Protein AF-A0A355BLQ0-F1 (afdb_monomer)

Foldseek 3Di:
DLQDPVQFDPDPVTDGVVVVQVVVCVVVVDDDDDDDPDDDPVVVVCCVVVVDPDDDDPADDVNDDDDDDDDDDVVVCVVVVNPDPDRPVVVVVVCVCVVVVHDDDDDDDDPPD

Radius of gyration: 21.65 Å; Cα contacts (8 Å, |Δi|>4): 58; chains: 1; bounding box: 47×31×54 Å

Structure (mmCIF, N/CA/C/O backbone):
data_AF-A0A355BLQ0-F1
#
_entry.id   AF-A0A355BLQ0-F1
#
loop_
_atom_site.group_PDB
_atom_site.id
_atom_site.type_symbol
_atom_site.label_atom_id
_atom_site.label_alt_id
_atom_site.label_comp_id
_atom_site.label_asym_id
_atom_site.label_entity_id
_atom_site.label_seq_id
_atom_site.pdbx_PDB_ins_code
_atom_site.Cartn_x
_atom_site.Cartn_y
_atom_site.Cartn_z
_atom_site.occupancy
_atom_site.B_iso_or_equiv
_atom_site.auth_seq_id
_atom_site.auth_comp_id
_atom_site.auth_asym_id
_atom_site.auth_atom_id
_atom_site.pdbx_PDB_model_num
ATOM 1 N N . GLU A 1 1 ? -9.316 4.850 5.807 1.00 82.06 1 GLU A N 1
ATOM 2 C CA . GLU A 1 1 ? -9.118 3.390 5.986 1.00 82.06 1 GLU A CA 1
ATOM 3 C C . GLU A 1 1 ? -8.376 3.124 7.289 1.00 82.06 1 GLU A C 1
ATOM 5 O O . GLU A 1 1 ? -7.571 3.957 7.676 1.00 82.06 1 GLU A O 1
ATOM 10 N N . GLU A 1 2 ? -8.650 2.028 8.007 1.00 88.12 2 GLU A N 1
ATOM 11 C CA . GLU A 1 2 ? -8.117 1.823 9.375 1.00 88.12 2 GLU A CA 1
ATOM 12 C C . GLU A 1 2 ? -6.587 1.953 9.490 1.00 88.12 2 GLU A C 1
ATOM 14 O O . GLU A 1 2 ? -6.095 2.418 10.516 1.00 88.12 2 GLU A O 1
ATOM 19 N N . HIS A 1 3 ? -5.857 1.589 8.440 1.00 85.19 3 HIS A N 1
ATOM 20 C CA . HIS A 1 3 ? -4.398 1.601 8.400 1.00 85.19 3 HIS A CA 1
ATOM 21 C C . HIS A 1 3 ? -3.782 2.980 8.101 1.00 85.19 3 HIS A C 1
ATOM 23 O O . HIS A 1 3 ? -2.558 3.106 8.047 1.00 85.19 3 HIS A O 1
ATOM 29 N N . GLU A 1 4 ? -4.594 4.009 7.851 1.00 87.38 4 GLU A N 1
ATOM 30 C CA . GLU A 1 4 ? -4.082 5.328 7.484 1.00 87.38 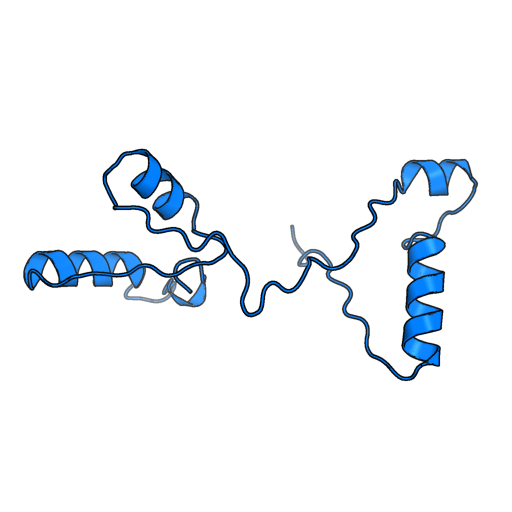4 GLU A CA 1
ATOM 31 C C . GLU A 1 4 ? -3.348 6.018 8.639 1.00 87.38 4 GLU A C 1
ATOM 33 O O . GLU A 1 4 ? -3.852 6.135 9.758 1.00 87.38 4 GLU A O 1
ATOM 38 N N . GLN A 1 5 ? -2.187 6.596 8.320 1.00 85.38 5 GLN A N 1
ATOM 39 C CA . GLN A 1 5 ? -1.393 7.397 9.260 1.00 85.38 5 GLN A CA 1
ATOM 40 C C . GLN A 1 5 ? -2.092 8.697 9.679 1.00 85.38 5 GLN A C 1
ATOM 42 O O . GLN A 1 5 ? -1.794 9.228 10.741 1.00 85.38 5 GLN A O 1
ATOM 47 N N . SER A 1 6 ? -3.056 9.188 8.890 1.00 87.06 6 SER A N 1
ATOM 48 C CA . SER A 1 6 ? -3.878 10.366 9.217 1.00 87.06 6 SER A CA 1
ATOM 49 C C . SER A 1 6 ? -4.652 10.207 10.536 1.00 87.06 6 SER A C 1
ATOM 51 O O . SER A 1 6 ? -5.057 11.194 11.146 1.00 87.06 6 SER A O 1
ATOM 53 N N . TYR A 1 7 ? -4.835 8.969 11.008 1.00 89.31 7 TYR A N 1
ATOM 54 C CA . TYR A 1 7 ? -5.451 8.658 12.296 1.00 89.31 7 TYR A CA 1
ATOM 55 C C . TYR A 1 7 ? -4.495 8.692 13.487 1.00 89.31 7 TYR A C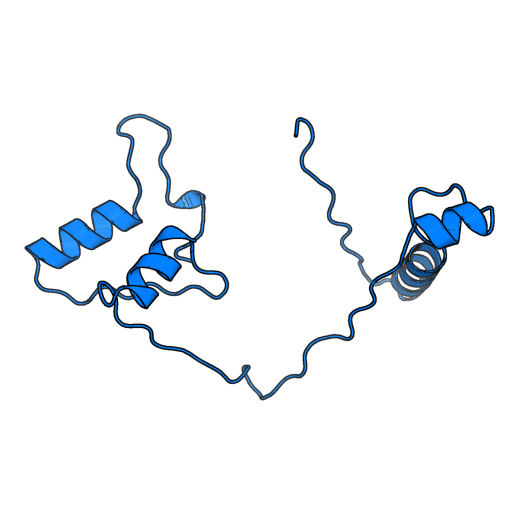 1
ATOM 57 O O . TYR A 1 7 ? -4.915 8.348 14.599 1.00 89.31 7 TYR A O 1
ATOM 65 N N . GLN A 1 8 ? -3.240 9.077 13.283 1.00 91.19 8 GLN A N 1
ATOM 66 C CA . GLN A 1 8 ? -2.284 9.339 14.342 1.00 91.19 8 GLN A CA 1
ATOM 67 C C . GLN A 1 8 ? -2.090 10.850 14.497 1.00 91.19 8 GLN A C 1
ATOM 69 O O . GLN A 1 8 ? -1.719 11.544 13.556 1.00 91.19 8 GLN A O 1
ATOM 74 N N . GLN A 1 9 ? -2.347 11.351 15.704 1.00 93.12 9 GLN A N 1
ATOM 75 C CA . GLN A 1 9 ? -2.083 12.731 16.085 1.00 93.12 9 GLN A CA 1
ATOM 76 C C . GLN A 1 9 ? -0.733 12.796 16.802 1.00 93.12 9 GLN A C 1
ATOM 78 O O . GLN A 1 9 ? -0.596 12.299 17.924 1.00 93.12 9 GLN A O 1
ATOM 83 N N . ASP A 1 10 ? 0.254 13.414 16.157 1.00 91.56 10 ASP A N 1
ATOM 84 C CA . ASP A 1 10 ? 1.613 13.553 16.701 1.00 91.56 10 ASP A CA 1
ATOM 85 C C . ASP A 1 10 ? 1.784 14.806 17.585 1.00 91.56 10 ASP A C 1
ATOM 87 O O . ASP A 1 10 ? 2.693 14.875 18.425 1.00 91.56 10 ASP A O 1
ATOM 91 N N . GLU A 1 11 ? 0.885 15.785 17.447 1.00 91.62 11 GLU A N 1
ATOM 92 C CA . GLU A 1 11 ? 0.815 16.976 18.301 1.00 91.62 11 GLU A CA 1
ATOM 93 C C . GLU A 1 11 ? 0.031 16.722 19.592 1.00 91.62 11 GLU A C 1
ATOM 95 O O . GLU A 1 11 ? -0.732 15.768 19.703 1.00 91.62 11 GLU A O 1
ATOM 100 N N . ASN A 1 12 ? 0.209 17.574 20.605 1.00 92.06 12 ASN A N 1
ATOM 101 C CA . ASN A 1 12 ? -0.496 17.402 21.872 1.00 92.06 12 ASN A CA 1
ATOM 102 C C . ASN A 1 12 ? -1.964 17.872 21.787 1.00 92.06 12 ASN A C 1
ATOM 104 O O . ASN A 1 12 ? -2.211 18.983 21.321 1.00 92.06 12 ASN A O 1
ATOM 108 N N . PRO A 1 13 ? -2.927 17.088 22.311 1.00 90.69 13 PRO A N 1
ATOM 109 C CA . PRO A 1 13 ? -2.747 15.767 22.919 1.00 90.69 13 PRO A CA 1
ATOM 110 C C . PRO A 1 13 ? -2.495 14.678 21.866 1.00 90.69 13 PRO A C 1
ATOM 112 O O . PRO A 1 13 ? -3.226 14.586 20.883 1.00 90.69 13 PRO A O 1
ATOM 115 N N . ARG A 1 14 ? -1.497 13.821 22.115 1.00 94.62 14 ARG A N 1
ATOM 116 C CA . ARG A 1 14 ? -1.163 12.702 21.226 1.00 94.62 14 ARG A CA 1
ATOM 117 C C . ARG A 1 14 ? -2.133 11.552 21.416 1.00 94.62 14 ARG A C 1
ATOM 119 O O . ARG A 1 14 ? -2.327 11.081 22.538 1.00 94.62 14 ARG A O 1
ATOM 126 N N . TYR A 1 15 ? -2.706 11.064 20.327 1.00 93.44 15 TYR A N 1
ATOM 127 C CA . TYR A 1 15 ? -3.562 9.884 20.348 1.00 93.44 15 TYR A CA 1
ATOM 128 C C . TYR A 1 15 ? -3.614 9.218 18.979 1.00 93.44 15 TYR A C 1
ATOM 130 O O . TYR A 1 15 ? -3.288 9.809 17.954 1.00 93.44 15 TYR A O 1
ATOM 138 N N . HIS A 1 16 ? -4.087 7.976 18.972 1.00 93.62 16 HIS A N 1
ATOM 139 C CA . HIS A 1 16 ? -4.461 7.287 17.751 1.00 93.62 16 HIS A CA 1
ATOM 140 C C . HIS A 1 16 ? -5.978 7.096 17.739 1.00 93.62 16 HIS A C 1
ATOM 142 O O . HIS A 1 16 ? -6.544 6.471 18.641 1.00 93.62 16 HIS A O 1
ATOM 148 N N . THR A 1 17 ? -6.647 7.626 16.714 1.00 92.81 17 THR A N 1
ATOM 149 C CA . THR A 1 17 ? -8.111 7.618 16.576 1.00 92.81 17 THR A CA 1
ATOM 150 C C . THR A 1 17 ? -8.702 6.214 16.687 1.00 92.81 17 THR A C 1
ATOM 152 O O . THR A 1 17 ? -9.766 6.048 17.277 1.00 92.81 17 THR A O 1
ATOM 155 N N . ARG A 1 18 ? -7.989 5.178 16.224 1.00 91.69 18 ARG A N 1
ATOM 156 C CA . ARG A 1 18 ? -8.393 3.771 16.370 1.00 91.69 18 ARG A CA 1
ATOM 157 C C . ARG A 1 18 ? -8.537 3.348 17.833 1.00 91.69 18 ARG A C 1
ATOM 159 O O . ARG A 1 18 ? -9.521 2.707 18.190 1.00 91.69 18 ARG A O 1
ATOM 166 N N . ILE A 1 19 ? -7.591 3.734 18.687 1.00 91.62 19 ILE A N 1
ATOM 167 C CA . ILE A 1 19 ? -7.633 3.428 20.124 1.00 91.62 19 ILE A CA 1
ATOM 168 C C . ILE A 1 19 ? -8.782 4.186 20.789 1.00 91.62 19 ILE A C 1
ATOM 170 O O . ILE A 1 19 ? -9.538 3.609 21.568 1.00 91.62 19 ILE A O 1
ATOM 174 N N . VAL A 1 20 ? -8.973 5.457 20.425 1.00 94.69 20 VAL A N 1
ATOM 175 C CA . VAL A 1 20 ? -10.102 6.261 20.914 1.00 94.69 20 VAL A CA 1
ATOM 176 C C . VAL A 1 20 ? -11.438 5.636 20.501 1.00 94.69 20 VAL A C 1
ATOM 178 O O . VAL A 1 20 ? -12.344 5.529 21.324 1.00 94.69 20 VAL A O 1
ATOM 181 N N . ALA A 1 21 ? -11.563 5.162 19.261 1.00 94.31 21 ALA A N 1
ATOM 182 C CA . ALA A 1 21 ? -12.762 4.485 18.773 1.00 94.31 21 ALA A CA 1
ATOM 183 C C . ALA A 1 21 ? -13.043 3.180 19.538 1.00 94.31 21 ALA A C 1
ATOM 185 O O . ALA A 1 21 ? -14.186 2.941 19.923 1.00 94.31 21 ALA A O 1
ATOM 186 N N . GLN A 1 22 ? -12.014 2.377 19.830 1.00 93.19 22 GLN A N 1
ATOM 187 C CA . GLN A 1 22 ? -12.141 1.171 20.660 1.00 93.19 22 GLN A CA 1
ATOM 188 C C . GLN A 1 22 ? -12.583 1.497 22.092 1.00 93.19 22 GLN A C 1
ATOM 190 O O . GLN A 1 22 ? -13.442 0.815 22.645 1.00 93.19 22 GLN A O 1
ATOM 195 N N . LEU A 1 23 ? -12.035 2.553 22.698 1.00 95.12 23 LEU A N 1
ATOM 196 C CA . LEU A 1 23 ? -12.465 3.005 24.024 1.00 95.12 23 LEU A CA 1
ATOM 197 C C . LEU A 1 23 ? -13.929 3.446 24.010 1.00 95.12 23 LEU A C 1
ATOM 199 O O . LEU A 1 23 ? -14.702 3.023 24.864 1.00 95.12 23 LEU A O 1
ATOM 203 N N . ARG A 1 24 ? -14.329 4.238 23.008 1.00 96.12 24 ARG A N 1
ATOM 204 C CA . ARG A 1 24 ? -15.726 4.655 22.841 1.00 96.12 24 ARG A CA 1
ATOM 205 C C . ARG A 1 24 ? -16.651 3.453 22.701 1.00 96.12 24 ARG A C 1
ATOM 207 O O . ARG A 1 24 ? -17.659 3.419 23.391 1.00 96.12 24 ARG A O 1
ATOM 214 N N . GLN A 1 25 ? -16.275 2.478 21.875 1.00 96.12 25 GLN A N 1
ATOM 215 C CA . GLN A 1 25 ? -17.018 1.238 21.666 1.00 96.12 25 GLN A CA 1
ATOM 216 C C . GLN A 1 25 ? -17.249 0.469 22.973 1.00 96.12 25 GLN A C 1
ATOM 218 O O . GLN A 1 25 ? -18.367 0.032 23.236 1.00 96.12 25 GLN A O 1
ATOM 223 N N . ARG A 1 26 ? -16.218 0.347 23.817 1.00 94.56 26 ARG A N 1
ATOM 224 C CA . ARG A 1 26 ? -16.322 -0.323 25.122 1.00 94.56 26 ARG A CA 1
ATOM 225 C C . ARG A 1 26 ? -17.257 0.405 26.083 1.00 94.56 26 ARG A C 1
ATOM 227 O O . ARG A 1 26 ? -18.022 -0.247 26.781 1.00 94.56 26 ARG A O 1
ATOM 234 N N . THR A 1 27 ? -17.207 1.737 26.117 1.00 96.94 27 THR A N 1
ATOM 235 C CA . THR A 1 27 ? -18.038 2.540 27.029 1.00 96.94 27 THR A CA 1
ATOM 236 C C . THR A 1 27 ? -19.498 2.610 26.581 1.00 96.94 27 THR A C 1
ATOM 238 O O . THR A 1 27 ? -20.391 2.647 27.421 1.00 96.94 27 THR A O 1
ATOM 241 N N . SER A 1 28 ? -19.760 2.644 25.273 1.00 96.56 28 SER A N 1
ATOM 242 C CA . SER A 1 28 ? -21.121 2.739 24.726 1.00 96.56 28 SER A CA 1
ATOM 243 C C . SER A 1 28 ? -21.792 1.385 24.490 1.00 96.56 28 SER A C 1
ATOM 245 O O . SER A 1 28 ? -23.001 1.352 24.274 1.00 96.56 28 SER A O 1
ATOM 247 N N . GLY A 1 29 ? -21.029 0.288 24.455 1.00 94.62 29 GLY A N 1
ATOM 248 C CA . GLY A 1 29 ? -21.522 -1.022 24.021 1.00 94.62 29 GLY A CA 1
ATOM 249 C C . GLY A 1 29 ? -21.867 -1.087 22.527 1.00 94.62 29 GLY A C 1
ATOM 250 O O . GLY A 1 29 ? -22.584 -1.990 22.105 1.00 94.62 29 GLY A O 1
ATOM 251 N N . SER A 1 30 ? -21.402 -0.130 21.715 1.00 96.25 30 SER A N 1
ATOM 252 C CA . SER A 1 30 ? -21.682 -0.113 20.275 1.00 96.25 30 SER A CA 1
ATOM 253 C C . SER A 1 30 ? -20.875 -1.172 19.511 1.00 96.25 30 SER A C 1
ATOM 255 O O . SER A 1 30 ? -19.991 -1.833 20.058 1.00 96.25 30 SER A O 1
ATOM 257 N N . LEU A 1 31 ? -21.143 -1.306 18.211 1.00 95.12 31 LEU A N 1
ATOM 258 C CA . LEU A 1 31 ? -20.292 -2.052 17.284 1.00 95.12 31 LEU A CA 1
ATOM 259 C C . LEU A 1 31 ? -19.221 -1.118 16.696 1.00 95.12 31 LEU A C 1
ATOM 261 O O . LEU A 1 31 ? -19.528 0.020 16.339 1.00 95.12 31 LEU A O 1
ATOM 265 N N . LEU A 1 32 ? -17.977 -1.588 16.584 1.00 94.56 32 LEU A N 1
ATOM 266 C CA . LEU A 1 32 ? -16.899 -0.898 15.868 1.00 94.56 32 LEU A CA 1
ATOM 267 C C . LEU A 1 32 ? -16.492 -1.735 14.659 1.00 94.56 32 LEU A C 1
ATOM 269 O O . LEU A 1 32 ? -16.025 -2.858 14.821 1.00 94.56 32 LEU A O 1
ATOM 273 N N . LEU A 1 33 ? -16.634 -1.164 13.464 1.00 95.19 33 LEU A N 1
ATOM 274 C CA . LEU A 1 33 ? -16.196 -1.784 12.220 1.00 95.19 33 LEU A CA 1
ATOM 275 C C . LEU A 1 33 ? -14.892 -1.133 11.749 1.00 95.19 33 LEU A C 1
ATOM 277 O O . LEU A 1 33 ? -14.834 0.081 11.554 1.00 95.19 33 LEU A O 1
ATOM 281 N N . LEU A 1 34 ? -13.854 -1.945 11.558 1.00 93.88 34 LEU A N 1
ATOM 282 C CA . LEU A 1 34 ? -12.557 -1.513 11.041 1.00 93.88 34 LEU A CA 1
ATOM 283 C C . LEU A 1 34 ? -12.411 -1.975 9.588 1.00 93.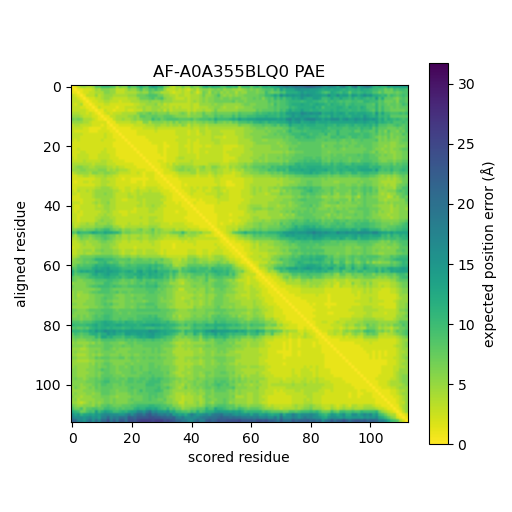88 34 LEU A C 1
ATOM 285 O O . LEU A 1 34 ? -12.101 -3.132 9.324 1.00 93.88 34 LEU A O 1
ATOM 289 N N . GLY A 1 35 ? -12.669 -1.069 8.644 1.00 94.06 35 GLY A N 1
ATOM 290 C CA . GLY A 1 35 ? -12.545 -1.341 7.211 1.00 94.06 35 GLY A CA 1
ATOM 291 C C . GLY A 1 35 ? -11.140 -1.046 6.686 1.00 94.06 35 GLY A C 1
ATOM 292 O O . GLY A 1 35 ? -10.625 0.063 6.870 1.00 94.06 35 GLY A O 1
ATOM 293 N N . SER A 1 36 ? -10.531 -2.023 6.013 1.00 93.06 36 SER A N 1
ATOM 294 C CA . SER A 1 36 ? -9.245 -1.854 5.335 1.00 93.06 36 SER A CA 1
ATOM 295 C C . SER A 1 36 ? -9.046 -2.897 4.234 1.00 93.06 36 SER A C 1
ATOM 297 O O . SER A 1 36 ? -9.334 -4.072 4.446 1.00 93.06 36 SER A O 1
ATOM 299 N N . ALA A 1 37 ? -8.509 -2.481 3.084 1.00 91.56 37 ALA A N 1
ATOM 300 C CA . ALA A 1 37 ? -7.990 -3.403 2.068 1.00 91.56 37 ALA A CA 1
ATOM 301 C C . ALA A 1 37 ? -6.556 -3.878 2.385 1.00 91.56 37 ALA A C 1
ATOM 303 O O . ALA A 1 37 ? -6.130 -4.936 1.928 1.00 91.56 37 ALA A O 1
ATOM 304 N N . THR A 1 38 ? -5.822 -3.101 3.183 1.00 92.50 38 THR A N 1
ATOM 305 C CA . THR A 1 38 ? -4.444 -3.351 3.629 1.00 92.50 38 THR A CA 1
ATOM 306 C C . THR A 1 38 ? -4.378 -3.102 5.137 1.00 92.50 38 THR A C 1
ATOM 308 O O . THR A 1 38 ? -3.977 -2.019 5.557 1.00 92.50 38 THR A O 1
ATOM 311 N N . PRO A 1 39 ? -4.903 -4.015 5.979 1.00 91.12 39 PRO A N 1
ATOM 312 C CA . PRO A 1 39 ? -5.014 -3.790 7.424 1.00 91.12 39 PRO A CA 1
ATOM 313 C C . PRO A 1 39 ? -3.653 -3.495 8.061 1.00 91.12 39 PRO A C 1
ATOM 315 O O . PRO A 1 39 ? -2.632 -4.024 7.615 1.00 91.12 39 PRO A O 1
ATOM 318 N N . SER A 1 40 ? -3.643 -2.675 9.118 1.00 91.50 40 SER A N 1
ATOM 319 C CA . SER A 1 40 ? -2.436 -2.506 9.935 1.00 91.50 40 SER A CA 1
ATOM 320 C C . SER A 1 40 ? -1.990 -3.855 10.513 1.00 91.50 40 SER A C 1
ATOM 322 O O . SER A 1 40 ? -2.811 -4.756 10.722 1.00 91.50 40 SER A O 1
ATOM 324 N N . LEU A 1 41 ? -0.692 -4.016 10.791 1.00 91.44 41 LEU A N 1
ATOM 325 C CA . LEU A 1 41 ? -0.170 -5.275 11.331 1.00 91.44 41 LEU A CA 1
ATOM 326 C C . LEU A 1 41 ? -0.811 -5.606 12.687 1.00 91.44 41 LEU A C 1
ATOM 328 O O . LEU A 1 41 ? -1.091 -6.768 12.987 1.00 91.44 41 LEU A O 1
ATOM 332 N N . GLU A 1 42 ? -1.089 -4.582 13.490 1.00 90.94 42 GLU A N 1
ATOM 333 C CA . GLU A 1 42 ? -1.752 -4.683 14.783 1.00 90.94 42 GLU A CA 1
ATOM 334 C C . GLU A 1 42 ? -3.181 -5.210 14.637 1.00 90.94 42 GLU A C 1
ATOM 336 O O . GLU A 1 42 ? -3.569 -6.138 15.350 1.00 90.94 42 GLU A O 1
ATOM 341 N N . THR A 1 43 ? -3.962 -4.644 13.711 1.00 91.00 43 THR A N 1
ATOM 342 C CA . THR A 1 43 ? -5.346 -5.072 13.464 1.00 91.00 43 THR A CA 1
ATOM 343 C C . THR A 1 43 ? -5.395 -6.457 12.828 1.00 91.00 43 THR A C 1
ATOM 345 O O . THR A 1 43 ? -6.206 -7.283 13.251 1.00 91.00 43 THR A O 1
ATOM 348 N N . TYR A 1 44 ? -4.479 -6.762 11.904 1.00 92.75 44 TYR A N 1
ATOM 349 C CA . TYR A 1 44 ? -4.341 -8.101 11.335 1.00 92.75 44 TYR A CA 1
ATOM 350 C C . TYR A 1 44 ? -4.059 -9.139 12.434 1.00 92.75 44 TYR A C 1
ATOM 352 O O . TYR A 1 44 ? -4.809 -10.100 12.596 1.00 92.75 44 TYR A O 1
ATOM 360 N N . THR A 1 45 ? -3.065 -8.890 13.290 1.00 94.06 45 THR A N 1
ATOM 361 C CA . THR A 1 45 ? -2.718 -9.780 14.414 1.00 94.06 45 THR A CA 1
ATOM 362 C C . THR A 1 45 ? -3.861 -9.924 15.427 1.00 94.06 45 THR A C 1
ATOM 364 O O . THR A 1 45 ? -4.104 -11.009 15.962 1.00 94.06 45 THR A O 1
ATOM 367 N N . ALA A 1 46 ? -4.594 -8.844 15.713 1.00 91.56 46 ALA A N 1
ATOM 368 C CA . ALA A 1 46 ? -5.759 -8.896 16.596 1.00 91.56 46 ALA A CA 1
ATOM 369 C C . ALA A 1 46 ? -6.873 -9.791 16.030 1.00 91.56 46 ALA A C 1
ATOM 371 O O . ALA A 1 46 ? -7.552 -10.476 16.797 1.00 91.56 46 ALA A O 1
ATOM 372 N N . SER A 1 47 ? -7.032 -9.808 14.705 1.00 91.88 47 SER A N 1
ATOM 373 C CA . SER A 1 47 ? -8.005 -10.667 14.032 1.00 91.88 47 SER A CA 1
ATOM 374 C C . SER A 1 47 ? -7.596 -12.145 14.024 1.00 91.88 47 SER A C 1
ATOM 376 O O . SER A 1 47 ? -8.419 -13.006 14.320 1.00 91.88 47 SER A O 1
ATOM 378 N N . GLU A 1 48 ? -6.305 -12.441 13.849 1.00 91.81 48 GLU A N 1
ATOM 379 C CA . GLU A 1 48 ? -5.763 -13.807 13.952 1.00 91.81 48 GLU A CA 1
ATOM 380 C C . GLU A 1 48 ? -5.870 -14.376 15.379 1.00 91.81 48 GLU A C 1
ATOM 382 O O . GLU A 1 48 ? -6.091 -15.567 15.581 1.00 91.81 48 GLU A O 1
ATOM 387 N N . THR A 1 49 ? -5.751 -13.522 16.401 1.00 92.25 49 THR A N 1
ATOM 388 C CA . THR A 1 49 ? -5.814 -13.928 17.820 1.00 92.25 49 THR A CA 1
ATOM 389 C C . THR A 1 49 ? -7.230 -13.921 18.409 1.00 92.25 49 THR A C 1
ATOM 391 O O . THR A 1 49 ? -7.379 -13.963 19.630 1.00 92.25 49 THR A O 1
ATOM 394 N N . SER A 1 50 ? -8.274 -13.859 17.569 1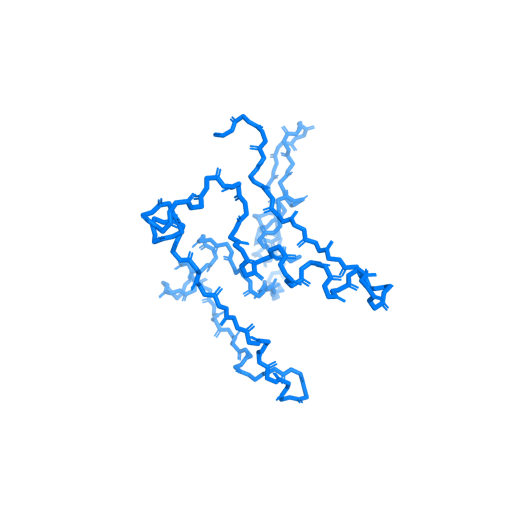.00 84.31 50 SER A N 1
ATOM 395 C CA . SER A 1 50 ? -9.695 -13.822 17.977 1.00 84.31 50 SER A CA 1
ATOM 396 C C . SER A 1 50 ? -10.069 -12.662 18.916 1.00 84.31 50 SER A C 1
ATOM 398 O O . SER A 1 50 ? -11.099 -12.697 19.585 1.00 84.31 50 SER A O 1
ATOM 400 N N . LYS A 1 51 ? -9.247 -11.605 18.975 1.00 88.25 51 LYS A N 1
ATOM 401 C CA . LYS A 1 51 ? -9.564 -10.363 19.707 1.00 88.25 51 LYS A CA 1
ATOM 402 C C . LYS A 1 51 ? -10.460 -9.429 18.892 1.00 88.25 51 LYS A C 1
ATOM 404 O O . LYS A 1 51 ? -11.031 -8.493 19.446 1.00 88.25 51 LYS A O 1
ATOM 409 N N . CYS A 1 52 ? -10.534 -9.662 17.586 1.00 89.00 52 CYS A N 1
ATOM 410 C CA . CYS A 1 52 ? -11.368 -8.963 16.624 1.00 89.00 52 CYS A CA 1
ATOM 411 C C . CYS A 1 52 ? -11.936 -10.005 15.655 1.00 89.00 52 CYS A C 1
ATOM 413 O O . CYS A 1 52 ? -11.198 -10.877 15.201 1.00 89.00 52 CYS A O 1
ATOM 415 N N . GLU A 1 53 ? -13.225 -9.934 15.341 1.00 93.19 53 GLU A N 1
ATOM 416 C CA . GLU A 1 53 ? -13.816 -10.803 14.324 1.00 93.19 53 GLU A CA 1
ATOM 417 C C . GLU A 1 53 ? -13.394 -10.335 12.925 1.00 93.19 53 GLU A C 1
ATOM 419 O O . GLU A 1 53 ? -13.465 -9.144 12.609 1.00 93.19 53 GLU A O 1
ATOM 424 N N . ARG A 1 54 ? -12.936 -11.271 12.084 1.00 93.38 54 ARG 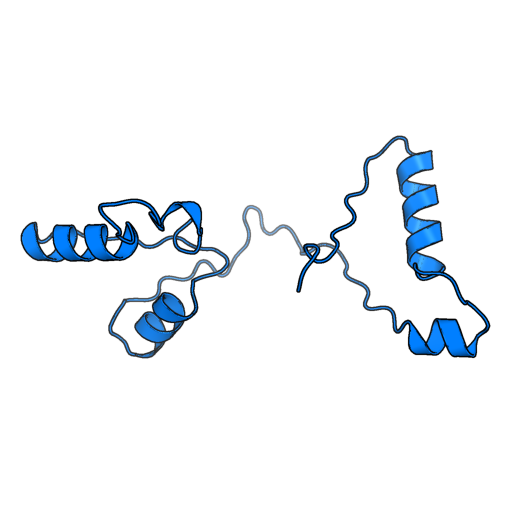A N 1
ATOM 425 C CA . ARG A 1 54 ? -12.501 -10.980 10.714 1.00 93.38 54 ARG A CA 1
ATOM 426 C C . ARG A 1 54 ? -13.624 -11.269 9.728 1.00 93.38 54 ARG A C 1
ATOM 428 O O . ARG A 1 54 ? -14.025 -12.417 9.571 1.00 93.38 54 ARG A O 1
ATOM 435 N N . LEU A 1 55 ? -14.069 -10.234 9.022 1.00 94.19 55 LEU A N 1
ATOM 436 C CA . LEU A 1 55 ? -15.020 -10.346 7.918 1.00 94.19 55 LEU A CA 1
ATOM 437 C C . LEU A 1 55 ? -14.297 -10.021 6.608 1.00 94.19 55 LEU A C 1
ATOM 439 O O . LEU A 1 55 ? -13.767 -8.921 6.453 1.00 94.19 55 LEU A O 1
ATOM 443 N N . GLU A 1 56 ? -14.264 -10.973 5.675 1.00 93.25 56 GLU A N 1
ATOM 444 C CA . GLU A 1 56 ? -13.543 -10.831 4.407 1.00 93.25 56 GLU A CA 1
ATOM 445 C C . GLU A 1 56 ? -14.489 -10.724 3.212 1.00 93.25 56 GLU A C 1
ATOM 447 O O . GLU A 1 56 ? -15.453 -11.477 3.081 1.00 93.25 56 GLU A O 1
ATOM 452 N N . LEU A 1 57 ? -14.159 -9.815 2.294 1.00 92.31 57 LEU A N 1
ATOM 453 C CA . LEU A 1 57 ? -14.769 -9.739 0.971 1.00 92.31 57 LEU A CA 1
ATOM 454 C C . LEU A 1 57 ? -13.781 -10.326 -0.042 1.00 92.31 57 LEU A C 1
ATOM 456 O O . LEU A 1 57 ? -12.843 -9.656 -0.470 1.00 92.31 57 LEU A O 1
ATOM 460 N N . THR A 1 58 ? -13.970 -11.595 -0.406 1.00 91.00 58 THR A N 1
ATOM 461 C CA . THR A 1 58 ? -13.027 -12.356 -1.250 1.00 91.00 58 THR A CA 1
ATOM 462 C C . THR A 1 58 ? -13.170 -12.072 -2.746 1.00 91.00 58 THR A C 1
ATOM 464 O O . THR A 1 58 ? -12.288 -12.411 -3.536 1.00 91.00 58 THR A O 1
ATOM 467 N N . THR A 1 59 ? -14.259 -11.421 -3.155 1.00 89.88 59 THR A N 1
ATOM 468 C CA . THR A 1 59 ? -14.564 -11.103 -4.553 1.00 89.88 59 THR A CA 1
ATOM 469 C C . THR A 1 59 ? -14.440 -9.611 -4.830 1.00 89.88 59 THR A C 1
ATOM 471 O O . THR A 1 59 ? -14.919 -8.776 -4.061 1.00 89.88 59 THR A O 1
ATOM 474 N N . ARG A 1 60 ? -13.850 -9.259 -5.977 1.00 86.81 60 ARG A N 1
ATOM 475 C CA . ARG A 1 60 ? -13.771 -7.867 -6.439 1.00 86.81 60 ARG A CA 1
ATOM 476 C C . ARG A 1 60 ? -15.121 -7.377 -6.943 1.00 86.81 60 ARG A C 1
ATOM 478 O O . ARG A 1 60 ? -15.901 -8.142 -7.506 1.00 86.81 60 ARG A O 1
ATOM 485 N N . VAL A 1 61 ? -15.347 -6.070 -6.818 1.00 86.69 61 VAL A N 1
ATOM 486 C CA . VAL A 1 61 ? -16.502 -5.404 -7.431 1.00 86.69 61 VAL A CA 1
ATOM 487 C C . VAL A 1 61 ? -16.539 -5.737 -8.925 1.00 86.69 61 VAL A C 1
ATOM 489 O O . VAL A 1 61 ? -15.549 -5.543 -9.637 1.00 86.69 61 VAL A O 1
ATOM 492 N N . SER A 1 62 ? -17.680 -6.256 -9.380 1.00 88.75 62 SER A N 1
ATOM 493 C CA . SER A 1 62 ? -17.916 -6.653 -10.774 1.00 88.75 62 SER A CA 1
ATOM 494 C C . SER A 1 62 ? -16.927 -7.692 -11.322 1.00 88.75 62 SER A C 1
ATOM 496 O O . SER A 1 62 ? -16.656 -7.677 -12.519 1.00 88.75 62 SER A O 1
ATOM 498 N N . GLU A 1 63 ? -16.343 -8.536 -10.463 1.00 86.19 63 GLU A N 1
ATOM 499 C CA . GLU A 1 63 ? -15.431 -9.630 -10.852 1.00 86.19 63 GLU A CA 1
ATOM 500 C C . GLU A 1 63 ? -14.241 -9.179 -11.721 1.00 86.19 63 GLU A C 1
ATOM 502 O O . GLU A 1 63 ? -13.665 -9.949 -12.490 1.00 86.19 63 GLU A O 1
ATOM 507 N N . ARG A 1 64 ? -13.841 -7.905 -11.605 1.00 87.25 64 ARG A N 1
ATOM 508 C CA . ARG A 1 64 ? -12.771 -7.345 -12.437 1.00 87.25 64 ARG A CA 1
ATOM 509 C C . ARG A 1 64 ? -11.437 -8.040 -12.139 1.00 87.25 64 ARG A C 1
ATOM 511 O O . ARG A 1 64 ? -11.025 -8.058 -10.972 1.00 87.25 64 ARG A O 1
ATOM 518 N N . PRO A 1 65 ? -10.720 -8.545 -13.161 1.00 89.62 65 PRO A N 1
ATOM 519 C CA . PRO A 1 65 ? -9.429 -9.185 -12.956 1.00 89.62 65 PRO A CA 1
ATOM 520 C C . PRO A 1 65 ? -8.374 -8.180 -12.477 1.00 89.62 65 PRO A C 1
ATOM 522 O O . PRO A 1 65 ? -8.485 -6.966 -12.673 1.00 89.62 65 PRO A O 1
ATOM 525 N N . LEU A 1 66 ? -7.326 -8.697 -11.838 1.00 89.50 66 LEU A N 1
ATOM 526 C CA . LEU A 1 66 ? -6.122 -7.925 -11.535 1.00 89.50 66 LEU A CA 1
ATOM 527 C C . LEU A 1 66 ? -5.426 -7.485 -12.836 1.00 89.50 66 LEU A C 1
ATOM 529 O O . LEU A 1 66 ? -5.414 -8.251 -13.804 1.00 89.50 66 LEU A O 1
ATOM 533 N N . PRO A 1 67 ? -4.808 -6.290 -12.872 1.00 90.69 67 PRO A N 1
ATOM 534 C CA . PRO A 1 67 ? -3.981 -5.906 -14.006 1.00 90.69 67 PRO A CA 1
ATOM 535 C C . PRO A 1 67 ? -2.769 -6.848 -14.121 1.00 90.69 67 PRO A C 1
ATOM 537 O O . PRO A 1 67 ? -2.273 -7.346 -13.106 1.00 90.69 67 PRO A O 1
ATOM 540 N N . PRO A 1 68 ? -2.258 -7.098 -15.338 1.00 93.25 68 PRO A N 1
ATOM 541 C CA . PRO A 1 68 ? -1.076 -7.924 -15.522 1.00 93.25 68 PRO A CA 1
ATOM 542 C C . PRO A 1 68 ? 0.148 -7.252 -14.893 1.00 93.25 68 PRO A C 1
ATOM 544 O O . PRO A 1 68 ? 0.489 -6.118 -15.219 1.00 93.25 68 PRO A O 1
ATOM 547 N N . VAL A 1 69 ? 0.847 -7.987 -14.029 1.00 95.25 69 VAL A N 1
ATOM 548 C CA . VAL A 1 69 ? 2.087 -7.532 -13.388 1.00 95.25 69 VAL A CA 1
ATOM 549 C C . VAL A 1 69 ? 3.288 -8.213 -14.044 1.00 95.2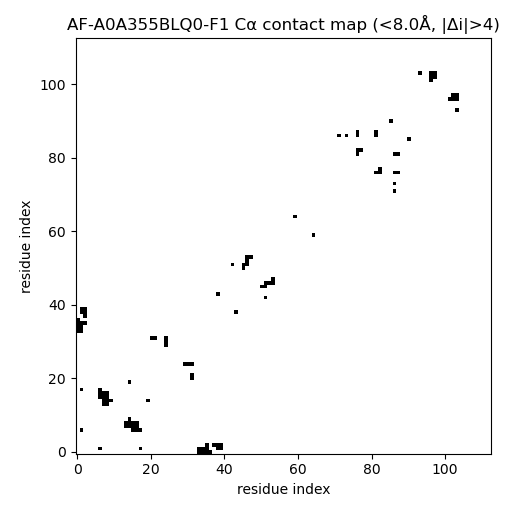5 69 VAL A C 1
ATOM 551 O O . VAL A 1 69 ? 3.206 -9.347 -14.533 1.00 95.25 69 VAL A O 1
ATOM 554 N N . ARG A 1 70 ? 4.416 -7.503 -14.094 1.00 95.00 70 ARG A N 1
ATOM 555 C CA . ARG A 1 70 ? 5.707 -8.034 -14.539 1.00 95.00 70 ARG A CA 1
ATOM 556 C C . ARG A 1 70 ? 6.781 -7.628 -13.543 1.00 95.00 70 ARG A C 1
ATOM 558 O O . ARG A 1 70 ? 6.928 -6.447 -13.250 1.00 95.00 70 ARG A O 1
ATOM 565 N N . VAL A 1 71 ? 7.527 -8.615 -13.060 1.00 95.94 71 VAL A N 1
ATOM 566 C CA . VAL A 1 71 ? 8.730 -8.406 -12.254 1.00 95.94 71 VAL A CA 1
ATOM 567 C C . VAL A 1 71 ? 9.918 -8.439 -13.206 1.00 95.94 71 VAL A C 1
ATOM 569 O O . VAL A 1 71 ? 10.039 -9.375 -13.993 1.00 95.94 71 VAL A O 1
ATOM 572 N N . VAL A 1 72 ? 10.754 -7.406 -13.168 1.00 95.62 72 VAL A N 1
ATOM 573 C CA . VAL A 1 72 ? 11.955 -7.303 -14.005 1.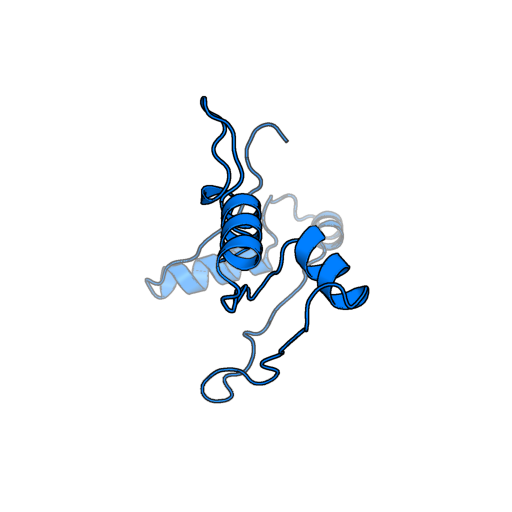00 95.62 72 VAL A CA 1
ATOM 574 C C . VAL A 1 72 ? 13.180 -7.362 -13.104 1.00 95.62 72 VAL A C 1
ATOM 576 O O . VAL A 1 72 ? 13.269 -6.607 -12.136 1.00 95.62 72 VAL A O 1
ATOM 579 N N . ASP A 1 73 ? 14.121 -8.253 -13.417 1.00 95.75 73 ASP A N 1
ATOM 580 C CA . ASP A 1 73 ? 15.388 -8.343 -12.696 1.00 95.75 73 ASP A CA 1
ATOM 581 C C . ASP A 1 73 ? 16.413 -7.366 -13.289 1.00 95.75 73 ASP A C 1
ATOM 583 O O . ASP A 1 73 ? 17.008 -7.602 -14.341 1.00 95.75 73 ASP A O 1
ATOM 587 N N . MET A 1 74 ? 16.668 -6.269 -12.577 1.00 96.00 74 MET A N 1
ATOM 588 C CA . MET A 1 74 ? 17.644 -5.256 -12.998 1.00 96.00 74 MET A CA 1
ATOM 589 C C . MET A 1 74 ? 19.092 -5.775 -13.037 1.00 96.00 74 MET A C 1
ATOM 591 O O . MET A 1 74 ? 19.956 -5.150 -13.651 1.00 96.00 74 MET A O 1
ATOM 595 N N . ARG A 1 75 ? 19.391 -6.924 -12.418 1.00 95.31 75 ARG A N 1
ATOM 596 C CA . ARG A 1 75 ? 20.720 -7.549 -12.512 1.00 95.31 75 ARG A CA 1
ATOM 597 C C . ARG A 1 75 ? 20.947 -8.155 -13.891 1.00 95.31 75 ARG A C 1
ATOM 599 O O . ARG A 1 75 ? 22.078 -8.151 -14.370 1.00 95.31 75 ARG A O 1
ATOM 606 N N . GLU A 1 76 ? 19.899 -8.675 -14.525 1.00 95.8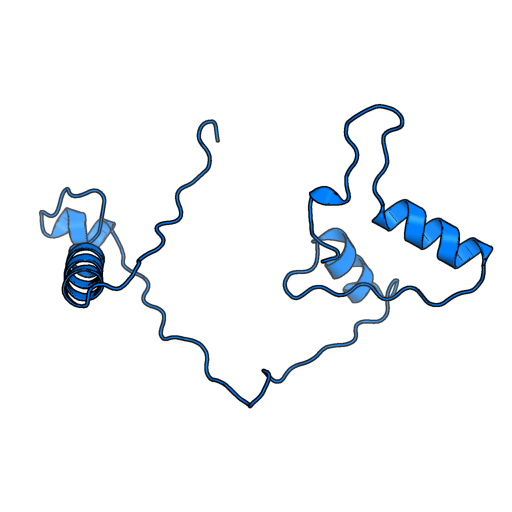1 76 GLU A N 1
ATOM 607 C CA . GLU A 1 76 ? 19.981 -9.202 -15.890 1.00 95.81 76 GLU A CA 1
ATOM 608 C C . GLU A 1 76 ? 20.169 -8.074 -16.902 1.00 95.81 76 GLU A C 1
ATOM 610 O O . GLU A 1 76 ? 21.039 -8.176 -17.764 1.00 95.81 76 GLU A O 1
ATOM 615 N N . GLU A 1 77 ? 19.449 -6.963 -16.724 1.00 96.44 77 GLU A N 1
ATOM 616 C CA . GLU A 1 77 ? 19.641 -5.725 -17.491 1.00 96.44 77 GLU A CA 1
ATOM 617 C C . GLU A 1 77 ? 21.108 -5.267 -17.428 1.00 96.44 77 GLU A C 1
ATOM 619 O O . GLU A 1 77 ? 21.749 -5.067 -18.464 1.00 96.44 77 GLU A O 1
ATOM 624 N N . LEU A 1 78 ? 21.686 -5.214 -16.220 1.00 95.06 78 LEU A N 1
ATOM 625 C CA . LEU A 1 78 ? 23.086 -4.834 -16.024 1.00 95.06 78 LEU A CA 1
ATOM 626 C C . LEU A 1 78 ? 24.067 -5.798 -16.707 1.00 95.06 78 LEU A C 1
ATOM 628 O O . LEU A 1 78 ? 25.008 -5.350 -17.366 1.00 95.06 78 LEU A O 1
ATOM 632 N N . ARG A 1 79 ? 23.849 -7.117 -16.589 1.00 95.69 79 ARG A N 1
ATOM 633 C CA . ARG A 1 79 ? 24.668 -8.137 -17.276 1.00 95.69 79 ARG A CA 1
ATOM 634 C C . ARG A 1 79 ? 24.578 -8.016 -18.798 1.00 95.69 79 ARG A C 1
ATOM 636 O O . ARG A 1 79 ? 25.577 -8.231 -19.475 1.00 95.69 79 ARG A O 1
ATOM 643 N N . ALA A 1 80 ? 23.418 -7.629 -19.324 1.00 95.12 80 ALA A N 1
ATOM 644 C CA . ALA A 1 80 ? 23.187 -7.357 -20.742 1.00 95.12 80 ALA A CA 1
ATOM 645 C C . ALA A 1 80 ? 23.709 -5.974 -21.198 1.00 95.12 80 ALA A C 1
ATOM 647 O O . ALA A 1 80 ? 23.393 -5.517 -22.301 1.00 95.12 80 ALA A O 1
ATOM 648 N N . GLY A 1 81 ? 24.488 -5.289 -20.352 1.00 94.44 81 GLY A N 1
ATOM 649 C CA . GLY A 1 81 ? 25.115 -4.002 -20.646 1.00 94.44 81 GLY A CA 1
ATOM 650 C C . GLY A 1 81 ? 24.199 -2.789 -20.475 1.00 94.44 81 GLY A C 1
ATOM 651 O O . GLY A 1 81 ? 24.624 -1.673 -20.774 1.00 94.44 81 GLY A O 1
ATOM 652 N N . HIS A 1 82 ? 22.964 -2.964 -19.992 1.00 94.38 82 HIS A N 1
ATOM 653 C CA . HIS A 1 82 ? 22.056 -1.857 -19.693 1.00 94.38 82 HIS A CA 1
ATOM 654 C C . HIS A 1 82 ? 22.394 -1.238 -18.335 1.00 94.38 82 HIS A C 1
ATOM 656 O O . HIS A 1 82 ? 22.227 -1.864 -17.294 1.00 94.38 82 HIS A O 1
ATOM 662 N N . LYS A 1 83 ? 22.876 0.006 -18.336 1.00 90.88 83 LYS A N 1
ATOM 663 C CA . LYS A 1 83 ? 23.267 0.738 -17.115 1.00 90.88 83 LYS A CA 1
ATOM 664 C C . LYS A 1 83 ? 22.241 1.799 -16.693 1.00 90.88 83 LYS A C 1
ATOM 666 O O . LYS A 1 83 ? 22.544 2.631 -15.841 1.00 90.88 83 LYS A O 1
ATOM 671 N N . GLY A 1 84 ? 21.066 1.806 -17.325 1.00 89.75 84 GLY A N 1
ATOM 672 C CA . GLY A 1 84 ? 19.985 2.741 -17.024 1.00 89.75 84 GLY A CA 1
ATOM 673 C C . GLY A 1 84 ? 19.344 2.483 -15.659 1.00 89.75 84 GLY A C 1
ATOM 674 O O . GLY A 1 84 ? 19.383 1.370 -15.135 1.00 89.75 84 GLY A O 1
ATOM 675 N N . LEU A 1 85 ? 18.737 3.526 -15.085 1.00 90.50 85 LEU A N 1
ATOM 676 C CA . LEU A 1 85 ? 17.984 3.432 -13.826 1.00 90.50 85 LEU A CA 1
ATOM 677 C C . LEU A 1 85 ? 16.658 2.679 -13.994 1.00 90.50 85 LEU A C 1
ATOM 679 O O . LEU A 1 85 ? 16.156 2.089 -13.039 1.00 90.50 85 LEU A O 1
ATOM 683 N N . LEU A 1 86 ? 16.088 2.716 -15.198 1.00 95.38 86 LEU A N 1
ATOM 684 C CA . LEU A 1 86 ? 14.867 2.011 -15.562 1.00 95.38 86 LEU A CA 1
ATOM 685 C C . LEU A 1 86 ? 15.233 0.826 -16.458 1.00 95.38 86 LEU A C 1
ATOM 687 O O . LEU A 1 86 ? 16.175 0.903 -17.243 1.00 95.38 86 LEU A O 1
ATOM 691 N N . SER A 1 87 ? 14.499 -0.282 -16.345 1.00 96.56 87 SER A N 1
ATOM 692 C CA . SER A 1 87 ? 14.648 -1.383 -17.305 1.00 96.56 87 SER A CA 1
ATOM 693 C C . SER A 1 87 ? 14.232 -0.922 -18.699 1.00 96.56 87 SER A C 1
ATOM 695 O O . SER A 1 87 ? 13.297 -0.128 -18.825 1.00 96.56 87 SER A O 1
ATOM 697 N N . ARG A 1 88 ? 14.832 -1.497 -19.749 1.00 96.19 88 ARG A N 1
ATOM 698 C CA . ARG A 1 88 ? 14.425 -1.220 -21.141 1.00 96.19 88 ARG A CA 1
ATOM 699 C C . ARG A 1 88 ? 12.930 -1.449 -21.352 1.00 96.19 88 ARG A C 1
ATOM 701 O O . ARG A 1 88 ? 12.265 -0.723 -22.082 1.00 96.19 88 ARG A O 1
ATOM 708 N N . ARG A 1 89 ? 12.377 -2.463 -20.678 1.00 95.62 89 ARG A N 1
ATOM 709 C CA . ARG A 1 89 ? 10.944 -2.769 -20.728 1.00 95.62 89 ARG A CA 1
ATOM 710 C C . ARG A 1 89 ? 10.084 -1.654 -20.134 1.00 95.62 89 ARG A C 1
ATOM 712 O O . ARG A 1 89 ? 9.023 -1.371 -20.685 1.00 95.62 89 ARG A O 1
ATOM 719 N N . LEU A 1 90 ? 10.499 -1.067 -19.012 1.00 96.81 90 LEU A N 1
ATOM 720 C CA . LEU A 1 90 ? 9.783 0.052 -18.404 1.00 96.81 90 LEU A CA 1
ATOM 721 C C . LEU A 1 90 ? 9.916 1.315 -19.259 1.00 96.81 90 LEU A C 1
ATOM 723 O O . LEU A 1 90 ? 8.916 1.992 -19.459 1.00 96.81 90 LEU A O 1
ATOM 727 N N . GLU A 1 91 ? 11.103 1.592 -19.803 1.00 96.50 91 GLU A N 1
ATOM 728 C CA . GLU A 1 91 ? 11.333 2.707 -20.735 1.00 96.50 91 GLU A CA 1
ATOM 729 C C . GLU A 1 91 ? 10.383 2.620 -21.938 1.00 96.50 91 GLU A C 1
ATOM 731 O O . GLU A 1 91 ? 9.601 3.540 -22.167 1.00 96.50 91 GLU A O 1
ATOM 736 N N . TYR A 1 92 ? 10.333 1.465 -22.608 1.00 96.62 92 TYR A N 1
ATOM 737 C CA . TYR A 1 92 ? 9.411 1.227 -23.722 1.00 96.62 92 TYR A CA 1
ATOM 738 C C . TYR A 1 92 ? 7.934 1.391 -23.324 1.00 96.62 92 TYR A C 1
ATOM 740 O O . TYR A 1 92 ? 7.147 2.001 -24.045 1.00 96.62 92 TYR A O 1
ATOM 748 N N . ALA A 1 93 ? 7.535 0.874 -22.157 1.00 96.75 93 ALA A N 1
ATOM 749 C CA . ALA A 1 93 ? 6.158 1.007 -21.680 1.00 96.75 93 ALA A CA 1
ATOM 750 C C . ALA A 1 93 ? 5.775 2.468 -21.376 1.00 96.75 93 ALA A C 1
ATOM 752 O O . ALA A 1 93 ? 4.625 2.859 -21.583 1.00 96.75 93 ALA A O 1
ATOM 753 N N . LEU A 1 94 ? 6.724 3.275 -20.892 1.00 97.31 94 LEU A N 1
ATOM 754 C CA . LEU A 1 94 ? 6.523 4.705 -20.665 1.00 97.31 94 LEU A CA 1
ATOM 755 C C . LEU A 1 94 ? 6.406 5.465 -21.989 1.00 97.31 94 LEU A C 1
ATOM 757 O O . LEU A 1 94 ? 5.507 6.293 -22.119 1.00 97.31 94 LEU A O 1
ATOM 761 N N . GLU A 1 95 ? 7.254 5.162 -22.972 1.00 97.62 95 GLU A N 1
ATOM 762 C CA . GLU A 1 95 ? 7.176 5.750 -24.315 1.00 97.62 95 GLU A CA 1
ATOM 763 C C . GLU A 1 95 ? 5.830 5.455 -24.988 1.00 97.62 95 GLU A C 1
ATOM 765 O O . GLU A 1 95 ? 5.184 6.372 -25.494 1.00 97.62 95 GLU A O 1
ATOM 770 N N . GLU A 1 96 ? 5.357 4.207 -24.930 1.00 98.06 96 GLU A N 1
ATOM 771 C CA . GLU A 1 96 ? 4.037 3.806 -25.434 1.00 98.06 96 GLU A CA 1
ATOM 772 C C . GLU A 1 96 ? 2.896 4.568 -24.741 1.00 98.06 96 GLU A C 1
ATOM 774 O O . GLU A 1 96 ? 1.998 5.084 -25.408 1.00 98.06 96 GLU A O 1
ATOM 779 N N . CYS A 1 97 ? 2.929 4.653 -23.408 1.00 97.75 97 CYS A N 1
ATOM 780 C CA . CYS A 1 97 ? 1.919 5.350 -22.608 1.00 97.75 97 CYS A CA 1
ATOM 781 C C . CYS A 1 97 ? 1.859 6.845 -22.965 1.00 97.75 97 CYS A C 1
ATOM 783 O O . CYS A 1 97 ? 0.800 7.385 -23.295 1.00 97.75 97 CYS A O 1
ATOM 785 N N . LEU A 1 98 ? 3.014 7.512 -22.996 1.00 97.62 98 LEU A N 1
ATOM 786 C CA . LEU A 1 98 ? 3.103 8.930 -23.343 1.00 97.62 98 LEU A CA 1
ATOM 787 C C . LEU A 1 98 ? 2.759 9.187 -24.817 1.00 97.62 98 LEU A C 1
ATOM 789 O O . LEU A 1 98 ? 2.109 10.186 -25.129 1.00 97.62 98 LEU A O 1
ATOM 793 N N . GLY A 1 99 ? 3.120 8.271 -25.720 1.00 98.19 99 GLY A N 1
ATOM 794 C CA . GLY A 1 99 ? 2.752 8.321 -27.137 1.00 98.19 99 GLY A CA 1
ATOM 795 C C . GLY A 1 99 ? 1.237 8.279 -27.361 1.00 98.19 99 GLY A C 1
ATOM 796 O O . GLY A 1 99 ? 0.723 8.938 -28.266 1.00 98.19 99 GLY A O 1
ATOM 797 N N . ARG A 1 100 ? 0.502 7.586 -26.482 1.00 98.25 100 ARG A N 1
ATOM 798 C CA . ARG A 1 100 ? -0.972 7.561 -26.450 1.00 98.25 100 ARG A CA 1
ATOM 799 C C . ARG A 1 100 ? -1.594 8.780 -25.757 1.00 98.25 100 ARG A C 1
ATOM 801 O O . ARG A 1 100 ? -2.816 8.866 -25.677 1.00 98.25 100 ARG A O 1
ATOM 808 N N . LYS A 1 101 ? -0.780 9.743 -25.302 1.00 97.69 101 LYS A N 1
ATOM 809 C CA . LYS A 1 101 ? -1.190 10.896 -24.476 1.00 97.69 101 LYS A CA 1
ATOM 810 C C . LYS A 1 101 ? -1.836 10.482 -23.149 1.00 97.69 101 LYS A C 1
ATOM 812 O O . LYS A 1 101 ? -2.678 11.203 -22.615 1.00 97.69 101 LYS A O 1
ATOM 817 N N . GLU A 1 102 ? -1.441 9.327 -22.625 1.00 98.00 102 GLU A N 1
ATOM 818 C CA . GLU A 1 102 ? -1.858 8.836 -21.315 1.00 98.00 102 GLU A CA 1
ATOM 819 C C . GLU A 1 102 ? -0.858 9.277 -20.232 1.00 98.00 102 GLU A C 1
ATOM 821 O O . GLU A 1 102 ? 0.155 9.928 -20.503 1.00 98.00 102 GLU A O 1
ATOM 826 N N . GLN A 1 103 ? -1.166 8.956 -18.975 1.00 97.19 103 GLN A N 1
ATOM 827 C CA . GLN A 1 103 ? -0.333 9.304 -17.828 1.00 97.19 103 GLN A CA 1
ATOM 828 C C . GLN A 1 103 ? 0.213 8.045 -17.162 1.00 97.19 103 GLN A C 1
ATOM 830 O O . GLN A 1 103 ? -0.513 7.081 -16.924 1.00 97.19 103 GLN A O 1
ATOM 835 N N . ALA A 1 104 ? 1.493 8.092 -16.803 1.00 96.69 104 ALA A N 1
ATOM 836 C CA . ALA A 1 104 ? 2.148 7.071 -16.001 1.00 96.69 104 ALA A CA 1
ATOM 837 C C . ALA A 1 104 ? 2.512 7.631 -14.621 1.00 96.69 104 ALA A C 1
ATOM 839 O O . ALA A 1 104 ? 2.931 8.782 -14.494 1.00 96.69 104 ALA A O 1
ATOM 840 N N . ILE A 1 105 ? 2.383 6.798 -13.588 1.00 96.44 105 ILE A N 1
ATOM 841 C CA . ILE A 1 105 ? 2.810 7.113 -12.222 1.00 96.44 105 ILE A CA 1
ATOM 842 C C . ILE A 1 105 ? 4.036 6.258 -11.908 1.00 96.44 105 ILE A C 1
ATOM 844 O O . ILE A 1 105 ? 3.971 5.032 -11.971 1.00 96.44 105 ILE A O 1
ATOM 848 N N . I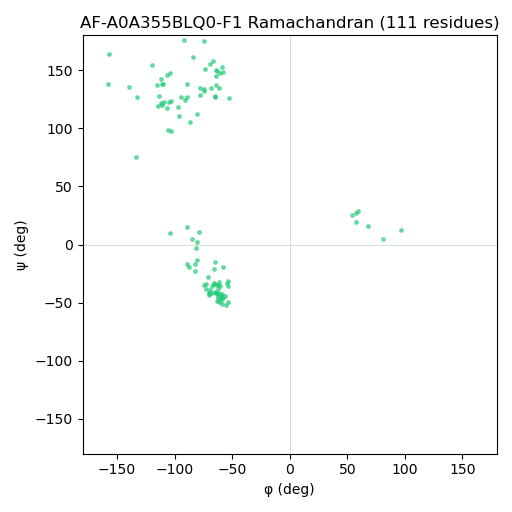LE A 1 106 ? 5.144 6.907 -11.548 1.00 94.62 106 ILE A N 1
ATOM 849 C CA . ILE A 1 106 ? 6.361 6.242 -11.072 1.00 94.62 106 ILE A CA 1
ATOM 850 C C . ILE A 1 106 ? 6.463 6.477 -9.568 1.00 94.62 106 ILE A C 1
ATOM 852 O O . ILE A 1 106 ? 6.585 7.615 -9.115 1.00 94.62 106 ILE A O 1
ATOM 856 N N . LEU A 1 107 ? 6.411 5.396 -8.795 1.00 94.12 107 LEU A N 1
ATOM 857 C CA . LEU A 1 107 ? 6.574 5.440 -7.346 1.00 94.12 107 LEU A CA 1
ATOM 858 C C . LEU A 1 107 ? 8.052 5.248 -7.000 1.00 94.12 107 LEU A C 1
ATOM 860 O O . LEU A 1 107 ? 8.668 4.264 -7.403 1.00 94.12 107 LEU A O 1
ATOM 864 N N . LEU A 1 108 ? 8.610 6.195 -6.249 1.00 90.62 108 LEU A N 1
ATOM 865 C CA . LEU A 1 108 ? 9.975 6.151 -5.730 1.00 90.62 108 LEU A CA 1
ATOM 866 C C . LEU A 1 108 ? 9.935 6.186 -4.203 1.00 90.62 108 LEU A C 1
ATOM 868 O O . LEU A 1 108 ? 9.006 6.734 -3.607 1.00 90.62 108 LEU A O 1
ATOM 872 N N . ASN A 1 109 ? 10.968 5.637 -3.569 1.00 90.56 109 ASN A N 1
ATOM 873 C CA . ASN A 1 109 ? 11.116 5.717 -2.119 1.00 90.56 109 ASN A CA 1
ATOM 874 C C . ASN A 1 109 ? 11.203 7.183 -1.660 1.00 90.56 109 ASN A C 1
ATOM 876 O O . ASN A 1 109 ? 11.739 8.047 -2.362 1.00 90.56 109 ASN A O 1
ATOM 880 N N . ARG A 1 110 ? 10.692 7.472 -0.457 1.00 85.81 110 ARG A N 1
ATOM 881 C CA . ARG A 1 110 ? 10.821 8.804 0.155 1.00 85.81 110 ARG A CA 1
ATOM 882 C C . ARG A 1 110 ? 12.305 9.085 0.427 1.00 85.81 110 ARG A C 1
ATOM 884 O O . ARG A 1 110 ? 13.023 8.208 0.896 1.00 85.81 110 ARG A O 1
ATOM 891 N N . ARG A 1 111 ? 12.771 10.305 0.134 1.00 79.75 111 ARG A N 1
ATOM 892 C CA . ARG A 1 111 ? 14.155 10.724 0.426 1.00 79.75 111 ARG A CA 1
ATOM 893 C C . ARG A 1 111 ? 14.418 10.662 1.938 1.00 79.75 111 ARG A C 1
ATOM 895 O O . ARG A 1 111 ? 13.600 11.170 2.698 1.00 79.75 111 ARG A O 1
ATOM 902 N N . GLY A 1 112 ? 15.566 10.110 2.342 1.00 72.06 112 GLY A N 1
ATOM 903 C CA . GLY A 1 112 ? 15.995 10.038 3.749 1.00 72.06 112 GLY A CA 1
ATOM 904 C C . GLY A 1 112 ? 15.692 8.719 4.473 1.00 72.06 112 GLY A C 1
ATOM 905 O O . GLY A 1 112 ? 15.810 8.685 5.694 1.00 72.06 112 GLY A O 1
ATOM 906 N N . PHE A 1 113 ? 15.314 7.673 3.732 1.00 50.94 113 PHE A N 1
ATOM 907 C CA . PHE A 1 113 ? 15.288 6.276 4.178 1.00 50.94 113 PHE A CA 1
ATOM 908 C C . PHE A 1 113 ? 16.437 5.485 3.553 1.00 50.94 113 PHE A C 1
ATOM 910 O O . PHE A 1 113 ? 16.820 5.830 2.408 1.00 50.94 113 PHE A O 1
#

pLDDT: mean 92.35, std 5.69, range [50.94, 98.25]

Secondary structure (DSSP, 8-state):
-TT-GGGEE-SSSPEEHHHHHHHHHHHHT-------SS--HHHHHHHHTTSS------S-GGGPPPPP-----HHHHHHTT---SS-HHHHHHHHHHHHTT-------PPTT-

Mean predicted aligned error: 6.06 Å

Solvent-accessible surface area (backbone atoms only — not comparable to full-atom values): 7574 Å² total; per-residue (Å²): 101,70,52,46,69,86,44,50,42,88,55,89,81,65,48,43,51,68,60,52,50,53,52,50,25,67,75,70,70,54,89,81,83,82,58,53,98,65,60,35,70,68,60,48,52,33,32,78,69,71,77,36,90,80,85,81,81,90,69,54,80,90,70,58,76,79,80,91,81,83,90,80,65,66,66,57,41,44,74,72,69,45,82,62,96,60,54,71,69,55,51,52,52,48,52,55,38,50,74,71,72,50,87,84,86,84,88,73,82,71,89,92,116

Sequence (113 aa):
EEHEQSYQQDENPRYHTRIVAQLRQRTSGSLLLLGSATPSLETYTASETSKCERLELTTRVSERPLPPVRVVDMREELRAGHKGLLSRRLEYALEECLGRKEQAIILLNRRGF